Protein AF-A0A353NMN9-F1 (afdb_monomer_lite)

Secondary structure (DSSP, 8-state):
-----THHHHHHHHHHHHHHHHHHT-------------TT---PPPSSEEPTTT--EES-----EEEEEE-SGGGPSPBSGGG-SEEEEEEEETTEEEEEEEE-SS--S--BSB--B-HHHHHHHHHTT-EEEES-B-HHHHHHHHHHT-EEEETTTS-S--

Structure (mmCIF, N/CA/C/O backbone):
data_AF-A0A353NMN9-F1
#
_entry.id   AF-A0A353NMN9-F1
#
loop_
_atom_site.group_PDB
_atom_site.id
_atom_site.type_symbol
_atom_site.label_atom_id
_atom_site.label_alt_id
_atom_site.label_comp_id
_atom_site.label_asym_id
_atom_site.label_entity_id
_atom_site.label_seq_id
_atom_site.pdbx_PDB_ins_code
_atom_site.Cartn_x
_atom_site.Cartn_y
_atom_site.Cartn_z
_atom_site.occupancy
_atom_site.B_iso_or_equiv
_atom_site.auth_seq_id
_atom_site.auth_comp_id
_atom_site.auth_asym_id
_atom_site.auth_atom_id
_atom_site.pdbx_PDB_model_num
ATOM 1 N N . MET A 1 1 ? 69.125 0.489 34.168 1.00 43.03 1 MET A N 1
ATOM 2 C CA . MET A 1 1 ? 68.096 -0.296 34.885 1.00 43.03 1 MET A CA 1
ATOM 3 C C . MET A 1 1 ? 67.164 0.691 35.582 1.00 43.03 1 MET A C 1
ATOM 5 O O . MET A 1 1 ? 67.485 1.164 36.663 1.00 43.03 1 MET A O 1
ATOM 9 N N . VAL A 1 2 ? 66.100 1.130 34.899 1.00 48.03 2 VAL A N 1
ATOM 10 C CA . VAL A 1 2 ? 65.166 2.160 35.396 1.00 48.03 2 VAL A CA 1
ATOM 11 C C . VAL A 1 2 ? 64.020 1.450 36.107 1.00 48.03 2 VAL A C 1
ATOM 13 O O . VAL A 1 2 ? 63.284 0.686 35.492 1.00 48.03 2 VAL A O 1
ATOM 16 N N . LYS A 1 3 ? 63.915 1.656 37.420 1.00 53.50 3 LYS A N 1
ATOM 17 C CA . LYS A 1 3 ? 62.876 1.076 38.275 1.00 53.50 3 LYS A CA 1
ATOM 18 C C . LYS A 1 3 ? 61.615 1.933 38.113 1.00 53.50 3 LYS A C 1
ATOM 20 O O . LYS A 1 3 ? 61.528 3.021 38.677 1.00 53.50 3 LYS A O 1
ATOM 25 N N . ILE A 1 4 ? 60.701 1.493 37.249 1.00 56.50 4 ILE A N 1
ATOM 26 C CA . ILE A 1 4 ? 59.411 2.152 37.010 1.00 56.50 4 ILE A CA 1
ATOM 27 C C . ILE A 1 4 ? 58.594 2.020 38.304 1.00 56.50 4 ILE A C 1
ATOM 29 O O . ILE A 1 4 ? 58.395 0.918 38.799 1.00 56.50 4 ILE A O 1
ATOM 33 N N . ARG A 1 5 ? 58.224 3.157 38.905 1.00 58.84 5 ARG A N 1
ATOM 34 C CA . ARG A 1 5 ? 57.514 3.251 40.193 1.00 58.84 5 ARG A CA 1
ATOM 35 C C . ARG A 1 5 ? 56.099 2.680 40.064 1.00 58.84 5 ARG A C 1
ATOM 37 O O . ARG A 1 5 ? 55.303 3.202 39.289 1.00 58.84 5 ARG A O 1
ATOM 44 N N . ASP A 1 6 ? 55.770 1.707 40.909 1.00 65.12 6 ASP A N 1
ATOM 45 C CA . ASP A 1 6 ? 54.500 0.958 40.938 1.00 65.12 6 ASP A CA 1
ATOM 46 C C . ASP A 1 6 ? 53.235 1.808 41.197 1.00 65.12 6 ASP A C 1
ATOM 48 O O . ASP A 1 6 ? 52.114 1.322 41.075 1.00 65.12 6 ASP A O 1
ATOM 52 N N . GLY A 1 7 ? 53.377 3.095 41.532 1.00 62.31 7 GLY A N 1
ATOM 53 C CA . GLY A 1 7 ? 52.261 3.973 41.909 1.00 62.31 7 GLY A CA 1
ATOM 54 C C . GLY A 1 7 ? 51.277 4.303 40.780 1.00 62.31 7 GLY A C 1
ATOM 55 O O . GLY A 1 7 ? 50.099 4.521 41.053 1.00 62.31 7 GLY A O 1
ATOM 56 N N . ALA A 1 8 ? 51.723 4.305 39.519 1.00 64.81 8 ALA A N 1
ATOM 57 C CA . ALA A 1 8 ? 50.841 4.583 38.381 1.00 64.81 8 ALA A CA 1
ATOM 58 C C . ALA A 1 8 ? 49.837 3.442 38.140 1.00 64.81 8 ALA A C 1
ATOM 60 O O . ALA A 1 8 ? 48.687 3.697 37.788 1.00 64.81 8 ALA A O 1
ATOM 61 N N . SER A 1 9 ? 50.245 2.198 38.405 1.00 64.50 9 SER A N 1
ATOM 62 C CA . SER A 1 9 ? 49.403 1.008 38.252 1.00 64.50 9 SER A CA 1
ATOM 63 C C . SER A 1 9 ? 48.312 0.938 39.323 1.00 64.50 9 SER A C 1
ATOM 65 O O . SER A 1 9 ? 47.165 0.639 39.004 1.00 64.50 9 SER A O 1
ATOM 67 N N . TYR A 1 10 ? 48.627 1.286 40.577 1.00 74.31 10 TYR A N 1
ATOM 68 C CA . TYR A 1 10 ? 47.626 1.329 41.652 1.00 74.31 10 TYR A CA 1
ATOM 69 C C . TYR A 1 10 ? 46.582 2.426 41.439 1.00 74.31 10 TYR A C 1
ATOM 71 O O . TYR A 1 10 ? 45.405 2.208 41.715 1.00 74.31 10 TYR A O 1
ATOM 79 N N . LEU A 1 11 ? 46.991 3.581 40.903 1.00 73.62 11 LEU A N 1
ATOM 80 C CA . LEU A 1 11 ? 46.071 4.674 40.595 1.00 73.62 11 LEU A CA 1
ATOM 81 C C . LEU A 1 11 ? 45.089 4.284 39.479 1.00 73.62 11 LEU A C 1
ATOM 83 O O . LEU A 1 11 ? 43.894 4.541 39.589 1.00 73.62 11 LEU A O 1
ATOM 87 N N . LEU A 1 12 ? 45.577 3.598 38.442 1.00 73.06 12 LEU A N 1
ATOM 88 C CA . LEU A 1 12 ? 44.756 3.122 37.327 1.00 73.06 12 LEU A CA 1
ATOM 89 C C . LEU A 1 12 ? 43.756 2.041 37.763 1.00 73.06 12 LEU A C 1
ATOM 91 O O . LEU A 1 12 ? 42.589 2.094 37.379 1.00 73.06 12 LEU A O 1
ATOM 95 N N . ILE A 1 13 ? 44.188 1.103 38.613 1.00 78.44 13 ILE A N 1
ATOM 96 C CA . ILE A 1 13 ? 43.317 0.060 39.178 1.00 78.44 13 ILE A CA 1
ATOM 97 C C . ILE A 1 13 ? 42.261 0.677 40.108 1.00 78.44 13 ILE A C 1
ATOM 99 O O . ILE A 1 13 ? 41.096 0.291 40.041 1.00 78.44 13 ILE A O 1
ATOM 103 N N . ALA A 1 14 ? 42.630 1.669 40.927 1.00 80.81 14 ALA A N 1
ATOM 104 C CA . ALA A 1 14 ? 41.684 2.377 41.789 1.00 80.81 14 ALA A CA 1
ATOM 105 C C . ALA A 1 14 ? 40.628 3.147 40.976 1.00 80.81 14 ALA A C 1
ATOM 107 O O . ALA A 1 14 ? 39.442 3.067 41.286 1.00 80.81 14 ALA A O 1
ATOM 108 N N . CYS A 1 15 ? 41.026 3.833 39.897 1.00 78.19 15 CYS A N 1
ATOM 109 C CA . CYS A 1 15 ? 40.086 4.511 39.001 1.00 78.19 15 CYS A CA 1
ATOM 110 C C . CYS A 1 15 ? 39.133 3.527 38.307 1.00 78.19 15 CYS A C 1
ATOM 112 O O . CYS A 1 15 ? 37.935 3.794 38.238 1.00 78.19 15 CYS A O 1
ATOM 114 N N . LEU A 1 16 ? 39.636 2.379 37.840 1.00 78.62 16 LEU A N 1
ATOM 115 C CA . LEU A 1 16 ? 38.812 1.354 37.194 1.00 78.62 16 LEU A CA 1
ATOM 116 C C . LEU A 1 16 ? 37.808 0.725 38.177 1.00 78.62 16 LEU A C 1
ATOM 118 O O . LEU A 1 16 ? 36.656 0.496 37.815 1.00 78.62 16 LEU A O 1
ATOM 122 N N . ALA A 1 17 ? 38.217 0.503 39.431 1.00 80.75 17 ALA A N 1
ATOM 123 C CA . ALA A 1 17 ? 37.344 -0.020 40.480 1.00 80.75 17 ALA A CA 1
ATOM 124 C C . ALA A 1 17 ? 36.220 0.964 40.852 1.00 80.75 17 ALA A C 1
ATOM 126 O O . ALA A 1 17 ? 35.082 0.542 41.038 1.00 80.75 17 ALA A O 1
ATOM 127 N N . VAL A 1 18 ? 36.513 2.269 40.901 1.00 80.06 18 VAL A N 1
ATOM 128 C CA . VAL A 1 18 ? 35.510 3.321 41.159 1.00 80.06 18 VAL A CA 1
ATOM 129 C C . VAL A 1 18 ? 34.539 3.479 39.982 1.00 80.06 18 VAL A C 1
ATOM 131 O O . VAL A 1 18 ? 33.343 3.663 40.185 1.00 80.06 18 VAL A O 1
ATOM 134 N N . LEU A 1 19 ? 35.015 3.359 38.740 1.00 74.31 19 LEU A N 1
ATOM 135 C CA . LEU A 1 19 ? 34.150 3.374 37.553 1.00 74.31 19 LEU A CA 1
ATOM 136 C C . LEU A 1 19 ? 33.201 2.165 37.510 1.00 74.31 19 LEU A C 1
ATOM 138 O O . LEU A 1 19 ? 32.041 2.308 37.121 1.00 74.31 19 LEU A O 1
ATOM 142 N N . LEU A 1 20 ? 33.663 0.994 37.957 1.00 75.56 20 LEU A N 1
ATOM 143 C CA . LEU A 1 20 ? 32.851 -0.221 38.009 1.00 75.56 20 LEU A CA 1
ATOM 144 C C . LEU A 1 20 ? 31.768 -0.157 39.101 1.00 75.56 20 LEU A C 1
ATOM 146 O O . LEU A 1 20 ? 30.649 -0.611 38.873 1.00 75.56 20 LEU A O 1
ATOM 150 N N . THR A 1 21 ? 32.053 0.446 40.262 1.00 66.94 21 THR A N 1
ATOM 151 C CA . THR A 1 21 ? 31.053 0.607 41.336 1.00 66.94 21 THR A CA 1
ATOM 152 C C . THR A 1 21 ? 29.956 1.610 40.981 1.00 66.94 21 THR A C 1
ATOM 154 O O . THR A 1 21 ? 28.810 1.407 41.374 1.00 66.94 21 THR A O 1
ATOM 157 N N . ILE A 1 22 ? 30.260 2.638 40.181 1.00 70.12 22 ILE A N 1
ATOM 158 C CA . ILE A 1 22 ? 29.254 3.585 39.669 1.00 70.12 22 ILE A CA 1
ATOM 159 C C . ILE A 1 22 ? 28.297 2.893 38.681 1.00 70.12 22 ILE A C 1
ATOM 161 O O . ILE A 1 22 ? 27.101 3.175 38.699 1.00 70.12 22 ILE A O 1
ATOM 165 N N . MET A 1 23 ? 28.781 1.939 37.874 1.00 65.50 23 MET A N 1
ATOM 166 C CA . MET A 1 23 ? 27.926 1.161 36.962 1.00 65.50 23 MET A CA 1
ATOM 167 C C . MET A 1 23 ? 26.951 0.213 37.680 1.00 65.50 23 MET A C 1
ATOM 169 O O . MET A 1 23 ? 25.895 -0.092 37.133 1.00 65.50 23 MET A O 1
ATOM 173 N N . LEU A 1 24 ? 27.272 -0.249 38.892 1.00 63.16 24 LEU A N 1
ATOM 174 C CA . LEU A 1 24 ? 26.466 -1.236 39.627 1.00 63.16 24 LEU A CA 1
ATOM 175 C C . LEU A 1 24 ? 25.332 -0.625 40.476 1.00 63.16 24 LEU A C 1
ATOM 177 O O . LEU A 1 24 ? 24.440 -1.359 40.891 1.00 63.16 24 LEU A O 1
ATOM 181 N N . CYS A 1 25 ? 25.312 0.696 40.700 1.00 58.81 25 CYS A N 1
ATOM 182 C CA . CYS A 1 25 ? 24.277 1.385 41.495 1.00 58.81 25 CYS A CA 1
ATOM 183 C C . CYS A 1 25 ? 23.244 2.166 40.659 1.00 58.81 25 CYS A C 1
ATOM 185 O O . CYS A 1 25 ? 22.551 3.039 41.179 1.00 58.81 25 CYS A O 1
ATOM 187 N N . GLY A 1 26 ? 23.091 1.841 39.373 1.00 57.03 26 GLY A N 1
ATOM 188 C CA . GLY A 1 26 ? 22.055 2.400 38.499 1.00 57.03 26 GLY A CA 1
ATOM 189 C C . GLY A 1 26 ? 20.667 1.770 38.680 1.00 57.03 26 GLY A C 1
ATOM 190 O O . GLY A 1 26 ? 20.045 1.409 37.689 1.00 57.03 26 GLY A O 1
ATOM 191 N N . CYS A 1 27 ? 20.178 1.608 39.913 1.00 52.16 27 CYS A N 1
ATOM 192 C CA . CYS A 1 27 ? 18.756 1.345 40.169 1.00 52.16 27 CYS A CA 1
ATOM 193 C C . CYS A 1 27 ? 18.098 2.665 40.575 1.00 52.16 27 CYS A C 1
ATOM 195 O O . CYS A 1 27 ? 18.062 3.028 41.749 1.00 52.16 27 CYS A O 1
ATOM 197 N N . GLY A 1 28 ? 17.628 3.409 39.575 1.00 46.72 28 GLY A N 1
ATOM 198 C CA . GLY A 1 28 ? 16.722 4.527 39.794 1.00 46.72 28 GLY A CA 1
ATOM 199 C C . GLY A 1 28 ? 15.389 4.007 40.323 1.00 46.72 28 GLY A C 1
ATOM 200 O O . GLY A 1 28 ? 14.798 3.101 39.736 1.00 46.72 28 GLY A O 1
ATOM 201 N N . LEU A 1 29 ? 14.935 4.583 41.437 1.00 51.56 29 LEU A N 1
ATOM 202 C CA . LEU A 1 29 ? 13.545 4.504 41.860 1.00 51.56 29 LEU A CA 1
ATOM 203 C C . LEU A 1 29 ? 12.665 5.079 40.746 1.00 51.56 29 LEU A C 1
ATOM 205 O O . LEU A 1 29 ? 12.724 6.277 40.490 1.00 51.56 29 LEU A O 1
ATOM 209 N N . ASN A 1 30 ? 11.819 4.242 40.158 1.00 42.69 30 ASN A N 1
ATOM 210 C CA . ASN A 1 30 ? 10.541 4.682 39.620 1.00 42.69 30 ASN A CA 1
ATOM 211 C C . ASN A 1 30 ? 9.466 3.884 40.352 1.00 42.69 30 ASN A C 1
ATOM 213 O O . ASN A 1 30 ? 9.083 2.791 39.941 1.00 42.69 30 ASN A O 1
ATOM 217 N N . ASP A 1 31 ? 9.028 4.435 41.480 1.00 47.22 31 ASP A N 1
ATOM 218 C CA . ASP A 1 31 ? 7.763 4.059 42.090 1.00 47.22 31 ASP A CA 1
ATOM 219 C C . ASP A 1 31 ? 6.663 4.755 41.281 1.00 47.22 31 ASP A C 1
ATOM 221 O O . ASP A 1 31 ? 6.272 5.888 41.554 1.00 47.22 31 ASP A O 1
ATOM 225 N N . SER A 1 32 ? 6.245 4.116 40.191 1.00 43.41 32 SER A N 1
ATOM 226 C CA . SER A 1 32 ? 4.982 4.437 39.535 1.00 43.41 32 SER A CA 1
ATOM 227 C C . SER A 1 32 ? 3.917 3.538 40.147 1.00 43.41 32 SER A C 1
ATOM 229 O O . SER A 1 32 ? 3.486 2.555 39.549 1.00 43.41 32 SER A O 1
ATOM 231 N N . GLN A 1 33 ? 3.494 3.884 41.363 1.00 47.88 33 GLN A N 1
ATOM 232 C CA . GLN A 1 33 ? 2.125 3.614 41.773 1.00 47.88 33 GLN A CA 1
ATOM 233 C C . GLN A 1 33 ? 1.205 4.439 40.870 1.00 47.88 33 GLN A C 1
ATOM 235 O O . GLN A 1 33 ? 0.895 5.588 41.167 1.00 47.88 33 GLN A O 1
ATOM 240 N N . ASP A 1 34 ? 0.766 3.841 39.768 1.00 46.78 34 ASP A N 1
ATOM 241 C CA . ASP A 1 34 ? -0.559 4.135 39.242 1.00 46.78 34 ASP A CA 1
ATOM 242 C C . ASP A 1 34 ? -1.249 2.826 38.868 1.00 46.78 34 ASP A C 1
ATOM 244 O O . ASP A 1 34 ? -1.063 2.228 37.811 1.00 46.78 34 ASP A O 1
ATOM 248 N N . SER A 1 35 ? -1.988 2.311 39.836 1.00 43.31 35 SER A N 1
ATOM 249 C CA . SER A 1 35 ? -3.061 1.360 39.612 1.00 43.31 35 SER A CA 1
ATOM 250 C C . SER A 1 35 ? -4.059 1.629 40.717 1.00 43.31 35 SER A C 1
ATOM 252 O O . SER A 1 35 ? -4.021 1.034 41.794 1.00 43.31 35 SER A O 1
ATOM 254 N N . THR A 1 36 ? -4.955 2.572 40.447 1.00 44.28 36 THR A N 1
ATOM 255 C CA . THR A 1 36 ? -6.286 2.571 41.046 1.00 44.28 36 THR A CA 1
ATOM 256 C C . THR A 1 36 ? -7.003 1.300 40.580 1.00 44.28 36 THR A C 1
ATOM 258 O O . THR A 1 36 ? -7.824 1.301 39.673 1.00 44.28 36 THR A O 1
ATOM 261 N N . ALA A 1 37 ? -6.638 0.163 41.177 1.00 45.28 37 ALA A N 1
ATOM 262 C CA . ALA A 1 37 ? -7.398 -1.065 41.044 1.00 45.28 37 ALA A CA 1
ATOM 263 C C . ALA A 1 37 ? -8.702 -0.878 41.829 1.00 45.28 37 ALA A C 1
ATOM 265 O O . ALA A 1 37 ? -8.730 -1.005 43.055 1.00 45.28 37 ALA A O 1
ATOM 266 N N . ASP A 1 38 ? -9.769 -0.523 41.114 1.00 53.88 38 ASP A N 1
ATOM 267 C CA . ASP A 1 38 ? -11.136 -0.623 41.613 1.00 53.88 38 ASP A CA 1
ATOM 268 C C . ASP A 1 38 ? -11.386 -2.082 42.059 1.00 53.88 38 ASP A C 1
ATOM 270 O O . ASP A 1 38 ? -11.192 -3.009 41.261 1.00 53.88 38 ASP A O 1
ATOM 274 N N . PRO A 1 39 ? -11.807 -2.331 43.315 1.00 58.84 39 PRO A N 1
ATOM 275 C CA . PRO A 1 39 ? -12.123 -3.672 43.804 1.00 58.84 39 PRO A CA 1
ATOM 276 C C . PRO A 1 39 ? -13.299 -4.346 43.076 1.00 58.84 39 PRO A C 1
ATOM 278 O O . PRO A 1 39 ? -13.603 -5.499 43.379 1.00 58.84 39 PRO A O 1
ATOM 281 N N . ASN A 1 40 ? -13.953 -3.670 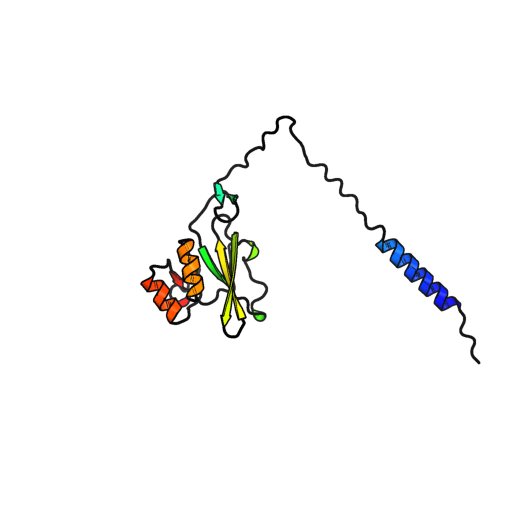42.125 1.00 58.59 40 ASN A N 1
ATOM 282 C CA . ASN A 1 40 ? -15.119 -4.174 41.412 1.00 58.59 40 ASN A CA 1
ATOM 283 C C . ASN A 1 40 ? -14.880 -4.586 39.948 1.00 58.59 40 ASN A C 1
ATOM 285 O O . ASN A 1 40 ? -15.849 -4.773 39.217 1.00 58.59 40 ASN A O 1
ATOM 289 N N . GLY A 1 41 ? -13.625 -4.760 39.511 1.00 58.69 41 GLY A N 1
ATOM 290 C CA . GLY A 1 41 ? -13.273 -5.529 38.302 1.00 58.69 41 GLY A CA 1
ATOM 291 C C . GLY A 1 41 ? -13.931 -5.095 36.983 1.00 58.69 41 GLY A C 1
ATOM 292 O O . GLY A 1 41 ? -13.939 -5.868 36.026 1.00 58.69 41 GLY A O 1
ATOM 293 N N . GLN A 1 42 ? -14.493 -3.889 36.915 1.00 56.22 42 GLN A N 1
ATOM 294 C CA . GLN A 1 42 ? -15.019 -3.313 35.687 1.00 56.22 42 GLN A CA 1
ATOM 295 C C . GLN A 1 42 ? -13.893 -2.525 35.031 1.00 56.22 42 GLN A C 1
ATOM 297 O O . GLN A 1 42 ? -13.531 -1.441 35.479 1.00 56.22 42 GLN A O 1
ATOM 302 N N . ILE A 1 43 ? -13.315 -3.097 33.975 1.00 63.72 43 ILE A N 1
ATOM 303 C CA . ILE A 1 43 ? -12.465 -2.345 33.054 1.00 63.72 43 ILE A CA 1
ATOM 304 C C . ILE A 1 43 ? -13.373 -1.270 32.454 1.00 63.72 43 ILE A C 1
ATOM 306 O O . ILE A 1 43 ? -14.340 -1.602 31.769 1.00 63.72 43 ILE A O 1
ATOM 310 N N . ALA A 1 44 ? -13.123 -0.001 32.776 1.00 70.69 44 ALA A N 1
ATOM 311 C CA . ALA A 1 44 ? -13.816 1.102 32.131 1.00 70.69 44 ALA A CA 1
ATOM 312 C C . ALA A 1 44 ? -13.527 1.014 30.627 1.00 70.69 44 ALA A C 1
ATOM 314 O O . ALA A 1 44 ? -12.367 1.081 30.223 1.00 70.69 44 ALA A O 1
ATOM 315 N N . GLU A 1 45 ? -14.559 0.795 29.810 1.00 72.44 45 GLU A N 1
ATOM 316 C CA . GLU A 1 45 ? -14.380 0.772 28.361 1.00 72.44 45 GLU A CA 1
ATOM 317 C C . GLU A 1 45 ? -13.977 2.169 27.890 1.00 72.44 45 GLU A C 1
ATOM 319 O O . GLU A 1 45 ? -14.701 3.144 28.110 1.00 72.44 45 GLU A O 1
ATOM 324 N N . GLU A 1 46 ? -12.807 2.267 27.258 1.00 78.56 46 GLU A N 1
ATOM 325 C CA . GLU A 1 46 ? -12.394 3.508 26.618 1.00 78.56 46 GLU A CA 1
ATOM 326 C C . GLU A 1 46 ? -13.378 3.848 25.486 1.00 78.56 46 GLU A C 1
ATOM 328 O O . GLU A 1 46 ? -13.712 2.979 24.668 1.00 78.56 46 GLU A O 1
ATOM 333 N N . PRO A 1 47 ? -13.877 5.094 25.428 1.00 88.31 47 PRO A N 1
ATOM 334 C CA . PRO A 1 47 ? -14.780 5.515 24.369 1.00 88.31 47 PRO A CA 1
ATOM 335 C C . PRO A 1 47 ? -14.062 5.482 23.013 1.00 88.31 47 PRO A C 1
ATOM 337 O O . PRO A 1 47 ? -12.907 5.884 22.910 1.00 88.31 47 PRO A O 1
ATOM 340 N N . GLY A 1 48 ? -14.756 5.032 21.965 1.00 91.44 48 GLY A N 1
ATOM 341 C CA . GLY A 1 48 ? -14.245 5.040 20.591 1.00 91.44 48 GLY A CA 1
ATOM 342 C C . GLY A 1 48 ? -14.664 3.818 19.775 1.00 91.44 48 GLY A C 1
ATOM 343 O O . GLY A 1 48 ? -15.317 2.896 20.274 1.00 91.44 48 GLY A O 1
ATOM 344 N N . ILE A 1 49 ? -14.280 3.821 18.501 1.00 94.69 49 ILE A N 1
ATOM 345 C CA . ILE A 1 49 ? -14.454 2.709 17.561 1.00 94.69 49 ILE A CA 1
ATOM 346 C C . ILE A 1 49 ? -13.168 1.880 17.563 1.00 94.69 49 ILE A C 1
ATOM 348 O O . ILE A 1 49 ? -12.080 2.443 17.630 1.00 94.69 49 ILE A O 1
ATOM 352 N N . ASP A 1 50 ? -13.273 0.555 17.488 1.00 94.75 50 ASP A N 1
ATOM 353 C CA . ASP A 1 50 ? -12.091 -0.302 17.370 1.00 94.75 50 ASP A CA 1
ATOM 354 C C . ASP A 1 50 ? -11.473 -0.188 15.970 1.00 94.75 50 ASP A C 1
ATOM 356 O O . ASP A 1 50 ? -12.135 -0.436 14.959 1.00 94.75 50 ASP A O 1
ATOM 360 N N . ASP A 1 51 ? -10.189 0.160 15.908 1.00 95.38 51 ASP A N 1
ATOM 361 C CA . ASP A 1 51 ? -9.410 0.120 14.676 1.00 95.38 51 ASP A CA 1
ATOM 362 C C . ASP A 1 51 ? -9.240 -1.348 14.218 1.00 95.38 51 ASP A C 1
ATOM 364 O O . ASP A 1 51 ? -8.746 -2.181 14.985 1.00 95.38 51 ASP A O 1
ATOM 368 N N . PRO A 1 52 ? -9.602 -1.698 12.970 1.00 95.06 52 PRO A N 1
ATOM 369 C CA . PRO A 1 52 ? -9.610 -3.085 12.503 1.00 95.06 52 PRO A CA 1
ATOM 370 C C . PRO A 1 52 ? -8.213 -3.708 12.348 1.00 95.06 52 PRO A C 1
ATOM 372 O O . PRO A 1 52 ? -8.105 -4.928 12.232 1.00 95.06 52 PRO A O 1
ATOM 375 N N . LEU A 1 53 ? -7.150 -2.902 12.312 1.00 96.06 53 LEU A N 1
ATOM 376 C CA . LEU A 1 53 ? -5.768 -3.358 12.170 1.00 96.06 53 LEU A CA 1
ATOM 377 C C . LEU A 1 53 ? -5.067 -3.498 13.524 1.00 96.06 53 LEU A C 1
ATOM 379 O O . LEU A 1 53 ? -4.191 -4.348 13.669 1.00 96.06 53 LEU A O 1
ATOM 383 N N . THR A 1 54 ? -5.424 -2.661 14.503 1.00 94.31 54 THR A N 1
ATOM 384 C CA . THR A 1 54 ? -4.698 -2.573 15.785 1.00 94.31 54 THR A CA 1
ATOM 385 C C . THR A 1 54 ? -5.529 -2.913 17.019 1.00 94.31 54 THR A C 1
ATOM 387 O O . THR A 1 54 ? -4.954 -3.190 18.071 1.00 94.31 54 THR A O 1
ATOM 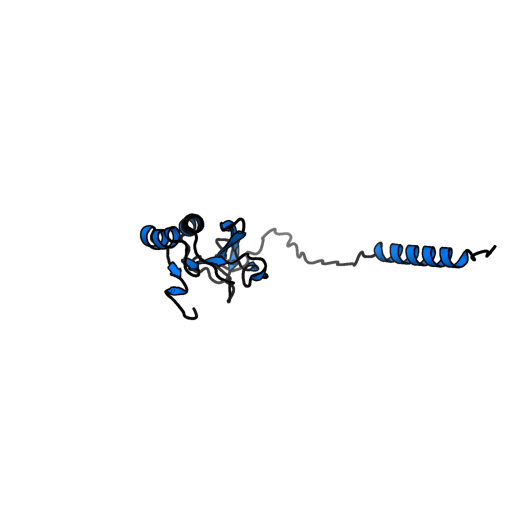390 N N . GLY A 1 55 ? -6.859 -2.872 16.920 1.00 93.81 55 GLY A N 1
ATOM 391 C CA . GLY A 1 55 ? -7.784 -3.031 18.044 1.00 93.81 55 GLY A CA 1
ATOM 392 C C . GLY A 1 55 ? -7.791 -1.861 19.034 1.00 93.81 55 GLY A C 1
ATOM 393 O O . GLY A 1 55 ? -8.390 -1.976 20.099 1.00 93.81 55 GLY A O 1
ATOM 394 N N . ARG A 1 56 ? -7.105 -0.751 18.731 1.00 92.75 56 ARG A N 1
ATOM 395 C CA . ARG A 1 56 ? -7.116 0.459 19.567 1.00 92.75 56 ARG A CA 1
ATOM 396 C C . ARG A 1 56 ? -8.395 1.258 19.339 1.00 92.75 56 ARG A C 1
ATOM 398 O O . ARG A 1 56 ? -8.938 1.239 18.236 1.00 92.75 56 ARG A O 1
ATOM 405 N N . LYS A 1 57 ? -8.834 1.997 20.358 1.00 93.88 57 LYS A N 1
ATOM 406 C CA . LYS A 1 57 ? -9.944 2.945 20.234 1.00 93.88 57 LYS A CA 1
ATOM 407 C C . LYS A 1 57 ? -9.503 4.177 19.442 1.00 93.88 57 LYS A C 1
ATOM 409 O O . LYS A 1 57 ? -8.492 4.786 19.775 1.00 93.88 57 LYS A O 1
ATOM 414 N N . VAL A 1 58 ? -10.268 4.520 18.408 1.00 94.19 58 VAL A N 1
ATOM 415 C CA . VAL A 1 58 ? -10.081 5.702 17.552 1.00 94.19 58 VAL A CA 1
ATOM 416 C C . VAL A 1 58 ? -11.414 6.419 17.335 1.00 94.19 58 VAL A C 1
ATOM 418 O O . VAL A 1 58 ? -12.486 5.815 17.445 1.00 94.19 58 VAL A O 1
ATOM 421 N N . ASP A 1 59 ? -11.363 7.706 16.994 1.00 93.38 59 ASP A N 1
ATOM 422 C CA . ASP A 1 59 ? -12.569 8.514 16.764 1.00 93.38 59 ASP A CA 1
ATOM 423 C C . ASP A 1 59 ? -13.300 8.107 15.479 1.00 93.38 59 ASP A C 1
ATOM 425 O O . ASP A 1 59 ? -14.532 8.080 15.420 1.00 93.38 59 ASP A O 1
ATOM 429 N N . THR A 1 60 ? -12.538 7.784 14.432 1.00 92.38 60 THR A N 1
ATOM 430 C CA . THR A 1 60 ? -13.071 7.397 13.124 1.00 92.38 60 THR A CA 1
ATOM 431 C C . THR A 1 60 ? -12.225 6.308 12.489 1.00 92.38 60 THR A C 1
ATOM 433 O O . THR A 1 60 ? -11.010 6.278 12.664 1.00 92.38 60 THR A O 1
ATOM 436 N N . VAL A 1 61 ? -12.863 5.449 11.696 1.00 93.12 61 VAL A N 1
ATOM 437 C CA . VAL A 1 61 ? -12.182 4.466 10.848 1.00 93.12 61 VAL A CA 1
ATOM 438 C C . VAL A 1 61 ? -12.566 4.745 9.400 1.00 93.12 61 VAL A C 1
ATOM 440 O O . VAL A 1 61 ? -13.742 4.674 9.036 1.00 93.12 61 VAL A O 1
ATOM 443 N N . GLY A 1 62 ? -11.574 5.108 8.586 1.00 88.88 62 GLY A N 1
ATOM 444 C CA . GLY A 1 62 ? -11.744 5.332 7.153 1.00 88.88 62 GLY A CA 1
ATOM 445 C C . GLY A 1 62 ? -11.670 4.042 6.331 1.00 88.88 62 GLY A C 1
ATOM 446 O O . GLY A 1 62 ? -11.665 2.929 6.856 1.00 88.88 62 GLY A O 1
ATOM 447 N N . SER A 1 63 ? -11.576 4.192 5.006 1.00 92.69 63 SER A N 1
ATOM 448 C CA . SER A 1 63 ? -11.172 3.072 4.145 1.00 92.69 63 SER A CA 1
ATOM 449 C C . SER A 1 63 ? -9.739 2.653 4.473 1.00 92.69 63 SER A C 1
ATOM 451 O O . SER A 1 63 ? -8.897 3.515 4.722 1.00 92.69 63 SER A O 1
ATOM 453 N N . LEU A 1 64 ? -9.452 1.349 4.424 1.00 97.19 64 LEU A N 1
ATOM 454 C CA . LEU A 1 64 ? -8.082 0.863 4.559 1.00 97.19 64 LEU A CA 1
ATOM 455 C C . LEU A 1 64 ? -7.239 1.381 3.394 1.00 97.19 64 LEU A C 1
ATOM 457 O O . LEU A 1 64 ? -7.662 1.303 2.238 1.00 97.19 64 LEU A O 1
ATOM 461 N N . VAL A 1 65 ? -6.039 1.866 3.691 1.00 97.81 65 VAL A N 1
ATOM 462 C CA . VAL A 1 65 ? -5.080 2.343 2.691 1.00 97.81 65 VAL A CA 1
ATOM 463 C C . VAL A 1 65 ? -3.805 1.519 2.793 1.00 97.81 65 VAL A C 1
ATOM 465 O O . VAL A 1 65 ? -3.190 1.442 3.851 1.00 97.81 65 VAL A O 1
ATOM 468 N N . ALA A 1 66 ? -3.412 0.903 1.684 1.00 98.44 66 ALA A N 1
ATOM 469 C CA . ALA A 1 66 ? -2.171 0.177 1.490 1.00 98.44 66 ALA A CA 1
ATOM 470 C C . ALA A 1 66 ? -1.175 1.070 0.745 1.00 98.44 66 ALA A C 1
ATOM 472 O O . ALA A 1 66 ? -1.335 1.318 -0.448 1.00 98.44 66 ALA A O 1
ATOM 473 N N . VAL A 1 67 ? -0.132 1.534 1.429 1.00 98.56 67 VAL A N 1
ATOM 474 C CA . VAL A 1 67 ? 0.901 2.396 0.843 1.00 98.56 67 VAL A CA 1
ATOM 475 C C . VAL A 1 67 ? 2.162 1.586 0.583 1.00 98.56 67 VAL A C 1
ATOM 477 O O . VAL A 1 67 ? 2.719 0.971 1.494 1.00 98.56 67 VAL A O 1
ATOM 480 N N . MET A 1 68 ? 2.641 1.603 -0.658 1.00 98.56 68 MET A N 1
ATOM 481 C CA . MET A 1 68 ? 3.949 1.058 -1.006 1.00 98.56 68 MET A CA 1
ATOM 482 C C . MET A 1 68 ? 5.054 2.002 -0.544 1.00 98.56 68 MET A C 1
ATOM 484 O O . MET A 1 68 ? 5.125 3.135 -1.011 1.00 98.56 68 MET A O 1
ATOM 488 N N . VAL A 1 69 ? 5.958 1.529 0.313 1.00 98.44 69 VAL A N 1
ATOM 489 C CA . VAL A 1 69 ? 7.034 2.339 0.900 1.00 98.44 69 VAL A CA 1
ATOM 490 C C . VAL A 1 69 ? 8.401 1.751 0.550 1.00 98.44 69 VAL A C 1
ATOM 492 O O . VAL A 1 69 ? 8.602 0.532 0.545 1.00 98.44 69 VAL A O 1
ATOM 495 N N . ASP A 1 70 ? 9.344 2.626 0.210 1.00 97.62 70 ASP A N 1
ATOM 496 C CA . ASP A 1 70 ? 10.707 2.250 -0.143 1.00 97.62 70 ASP A CA 1
ATOM 497 C C . ASP A 1 70 ? 11.479 1.739 1.086 1.00 97.62 70 ASP A C 1
ATOM 499 O O . ASP A 1 70 ? 11.323 2.229 2.208 1.00 97.62 70 ASP A O 1
ATOM 503 N N . ASN A 1 71 ? 12.328 0.738 0.865 1.00 97.25 71 ASN A N 1
ATOM 504 C CA . ASN A 1 71 ? 13.221 0.188 1.879 1.00 97.25 71 ASN A CA 1
ATOM 505 C C . ASN A 1 71 ? 14.685 0.105 1.413 1.00 97.25 71 ASN A C 1
ATOM 507 O O . ASN A 1 71 ? 15.487 -0.623 1.999 1.00 97.25 71 ASN A O 1
ATOM 511 N N . LEU A 1 72 ? 15.062 0.861 0.378 1.00 96.06 72 LEU A N 1
ATOM 512 C CA . LEU A 1 72 ? 16.465 1.130 0.065 1.00 96.06 72 LEU A CA 1
ATOM 513 C C . LEU A 1 72 ? 17.174 1.809 1.244 1.00 96.06 72 LEU A C 1
ATOM 515 O O . LEU A 1 72 ? 16.586 2.641 1.929 1.00 96.06 72 LEU A O 1
ATOM 519 N N . ASP A 1 73 ? 18.469 1.536 1.429 1.00 94.88 73 ASP A N 1
ATOM 520 C CA . ASP A 1 73 ? 19.261 2.157 2.503 1.00 94.88 73 ASP A CA 1
ATOM 521 C C . ASP A 1 73 ? 19.235 3.693 2.438 1.00 94.88 73 ASP A C 1
ATOM 523 O O . ASP A 1 73 ? 19.128 4.355 3.465 1.00 94.88 73 ASP A O 1
ATOM 527 N N . ALA A 1 74 ? 19.259 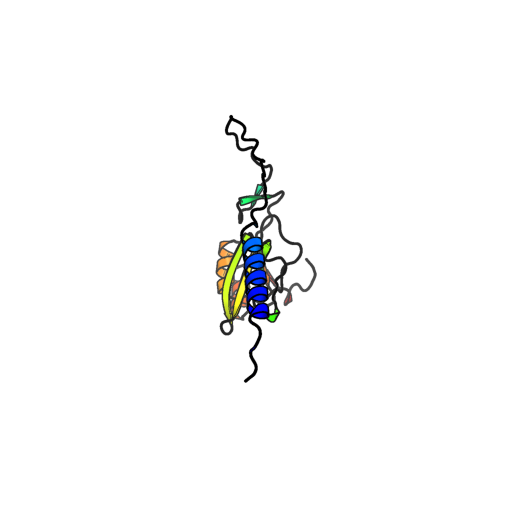4.262 1.228 1.00 95.69 74 ALA A N 1
ATOM 528 C CA . ALA A 1 74 ? 19.193 5.709 1.008 1.00 95.69 74 ALA A CA 1
ATOM 529 C C . ALA A 1 74 ? 17.804 6.323 1.272 1.00 95.69 74 ALA A C 1
ATOM 531 O O . ALA A 1 74 ? 17.698 7.538 1.403 1.00 95.69 74 ALA A O 1
ATOM 532 N N . ALA A 1 75 ? 16.749 5.505 1.331 1.00 95.00 75 ALA A N 1
ATOM 533 C CA . ALA A 1 75 ? 15.386 5.947 1.622 1.00 95.00 75 ALA A CA 1
ATOM 534 C C . ALA A 1 75 ? 15.084 5.982 3.130 1.00 95.00 75 ALA A C 1
ATOM 536 O O . ALA A 1 75 ? 14.006 6.418 3.530 1.00 95.00 75 ALA A O 1
ATOM 537 N N . ARG A 1 76 ? 16.009 5.497 3.968 1.00 96.06 76 ARG A N 1
ATOM 538 C CA . ARG A 1 76 ? 15.826 5.421 5.418 1.00 96.06 76 ARG A CA 1
ATOM 539 C C . ARG A 1 76 ? 16.302 6.712 6.103 1.00 96.06 76 ARG A C 1
ATOM 541 O O . ARG A 1 76 ? 17.346 7.246 5.725 1.00 96.06 76 ARG A O 1
ATOM 548 N N . PRO A 1 77 ? 15.612 7.164 7.166 1.00 96.62 77 PRO A N 1
ATOM 549 C CA . PRO A 1 77 ? 14.405 6.568 7.752 1.00 96.62 77 PRO A CA 1
ATOM 550 C C . PRO A 1 77 ? 13.122 6.887 6.962 1.00 96.62 77 PRO A C 1
ATOM 552 O O . PRO A 1 77 ? 12.988 7.965 6.388 1.00 96.62 77 PRO A O 1
ATOM 555 N N . GLN A 1 78 ? 12.156 5.962 6.988 1.00 98.06 78 GLN A N 1
ATOM 556 C CA . GLN A 1 78 ? 10.814 6.186 6.446 1.00 98.06 78 GLN A CA 1
ATOM 557 C C . GLN A 1 78 ? 10.007 7.148 7.327 1.00 98.06 78 GLN A C 1
ATOM 559 O O . GLN A 1 78 ? 10.119 7.141 8.553 1.00 98.06 78 GLN A O 1
ATOM 564 N N . THR A 1 79 ? 9.127 7.923 6.698 1.00 98.00 79 THR A N 1
ATOM 565 C CA . THR A 1 79 ? 8.153 8.791 7.371 1.00 98.00 79 THR A CA 1
ATOM 566 C C . THR A 1 79 ? 6.796 8.093 7.438 1.00 98.00 79 THR A C 1
ATOM 568 O O . THR A 1 79 ? 6.397 7.415 6.492 1.00 98.00 79 THR A O 1
ATOM 571 N N . GLY A 1 80 ? 6.093 8.220 8.567 1.00 96.88 80 GLY A N 1
ATOM 572 C CA . GLY A 1 80 ? 4.737 7.684 8.760 1.00 96.88 80 GLY A CA 1
ATOM 573 C C . GLY A 1 80 ? 4.647 6.172 8.999 1.00 96.88 80 GLY A C 1
ATOM 574 O O . GLY A 1 80 ? 3.621 5.701 9.481 1.00 96.88 80 GLY A O 1
ATOM 575 N N . LEU A 1 81 ? 5.715 5.402 8.751 1.00 97.06 81 LEU A N 1
ATOM 576 C CA . LEU A 1 81 ? 5.686 3.935 8.848 1.00 97.06 81 LEU A CA 1
ATOM 577 C C . LEU A 1 81 ? 5.307 3.423 10.251 1.00 97.06 81 LEU A C 1
ATOM 579 O O . LEU A 1 81 ? 4.635 2.406 10.367 1.00 97.06 81 LEU A O 1
ATOM 583 N N . GLY A 1 82 ? 5.685 4.143 11.314 1.00 95.69 82 GLY A N 1
ATOM 584 C CA . GLY A 1 82 ? 5.336 3.785 12.696 1.00 95.69 82 GLY A CA 1
ATOM 585 C C . GLY A 1 82 ? 3.849 3.933 13.048 1.00 95.69 82 GLY A C 1
ATOM 586 O O . GLY A 1 82 ? 3.430 3.415 14.077 1.00 95.69 82 GLY A O 1
ATOM 587 N N . GLY A 1 83 ? 3.063 4.624 12.215 1.00 95.06 83 GLY A N 1
ATOM 588 C CA . GLY A 1 83 ? 1.605 4.713 12.351 1.00 95.06 83 GLY A CA 1
ATOM 589 C C . GLY A 1 83 ? 0.849 3.592 11.634 1.00 95.06 83 GLY A C 1
ATOM 590 O O . GLY A 1 83 ? -0.376 3.572 11.665 1.00 95.06 83 GLY A O 1
ATOM 591 N N . ALA A 1 84 ? 1.546 2.678 10.953 1.00 97.50 84 ALA A N 1
ATOM 592 C CA . ALA A 1 84 ? 0.903 1.575 10.251 1.00 97.50 84 ALA A CA 1
ATOM 593 C C . ALA A 1 84 ? 0.394 0.526 11.245 1.00 97.50 84 ALA A C 1
ATOM 595 O O . ALA A 1 84 ? 1.121 0.118 12.152 1.00 97.50 84 ALA A O 1
ATOM 596 N N . GLY A 1 85 ? -0.831 0.042 11.040 1.00 97.06 85 GLY A N 1
ATOM 597 C CA . GLY A 1 85 ? -1.370 -1.057 11.842 1.00 97.06 85 GLY A CA 1
ATOM 598 C C . GLY A 1 85 ? -0.748 -2.403 11.467 1.00 97.06 85 GLY A C 1
ATOM 599 O O . GLY A 1 85 ? -0.499 -3.243 12.327 1.00 97.06 85 GLY A O 1
ATOM 600 N N . VAL A 1 86 ? -0.436 -2.586 10.180 1.00 98.06 86 VAL A N 1
ATOM 601 C CA . VAL A 1 86 ? 0.241 -3.777 9.650 1.00 98.06 86 VAL A CA 1
ATOM 602 C C . VAL A 1 86 ? 1.280 -3.352 8.617 1.00 98.06 86 VAL A C 1
ATOM 604 O O . VAL A 1 86 ? 1.026 -2.472 7.794 1.00 98.06 86 VAL A O 1
ATOM 607 N N . VAL A 1 87 ? 2.444 -4.005 8.628 1.00 98.38 87 VAL A N 1
ATOM 608 C CA . VAL A 1 87 ? 3.498 -3.810 7.625 1.00 98.38 87 VAL A CA 1
ATOM 609 C C . VAL A 1 87 ? 3.899 -5.157 7.038 1.00 98.38 87 VAL A C 1
ATOM 611 O O . VAL A 1 87 ? 4.298 -6.066 7.761 1.00 98.38 87 VAL A O 1
ATOM 614 N N . TYR A 1 88 ? 3.830 -5.266 5.713 1.00 98.50 88 TYR A N 1
ATOM 615 C CA . TYR A 1 88 ? 4.350 -6.409 4.966 1.00 98.50 88 TYR A CA 1
ATOM 616 C C . TYR A 1 88 ? 5.700 -6.062 4.345 1.00 98.50 88 TYR A C 1
ATOM 618 O O . TYR A 1 88 ? 5.799 -5.098 3.584 1.00 98.50 88 TYR A O 1
ATOM 626 N N . GLU A 1 89 ? 6.717 -6.883 4.597 1.00 97.88 89 GLU A N 1
ATOM 627 C CA . GLU A 1 89 ? 8.015 -6.811 3.926 1.00 97.88 89 GLU A CA 1
ATOM 628 C C . GLU A 1 89 ? 8.196 -8.016 3.003 1.00 97.88 89 GLU A C 1
ATOM 630 O O . GLU A 1 89 ? 8.052 -9.163 3.423 1.00 97.88 89 GLU A O 1
ATOM 635 N N . MET A 1 90 ? 8.515 -7.763 1.736 1.00 97.12 90 MET A N 1
ATOM 636 C CA . MET A 1 90 ? 8.796 -8.808 0.753 1.00 97.12 90 MET A CA 1
ATOM 637 C C . MET A 1 90 ? 9.911 -8.355 -0.184 1.00 97.12 90 MET A C 1
ATOM 639 O O . MET A 1 90 ? 10.090 -7.158 -0.433 1.00 97.12 90 MET A O 1
ATOM 643 N N . GLU A 1 91 ? 10.665 -9.314 -0.722 1.00 95.75 91 GLU A N 1
ATOM 644 C CA . GLU A 1 91 ? 11.665 -9.035 -1.753 1.00 95.75 91 GLU A CA 1
ATOM 645 C C . GLU A 1 91 ? 10.990 -8.426 -2.989 1.00 95.75 91 GLU A C 1
ATOM 647 O O . GLU A 1 91 ? 9.914 -8.860 -3.404 1.00 95.75 91 GLU A O 1
ATOM 652 N N . ALA A 1 92 ? 11.616 -7.405 -3.578 1.00 91.12 92 ALA A N 1
ATOM 653 C CA . ALA A 1 92 ? 11.145 -6.794 -4.811 1.00 91.12 92 ALA A CA 1
ATOM 654 C C . ALA A 1 92 ? 12.106 -6.940 -5.979 1.00 91.12 92 ALA A C 1
ATOM 656 O O . ALA A 1 92 ? 11.737 -7.510 -7.004 1.00 91.12 92 ALA A O 1
ATOM 657 N N . GLU A 1 93 ? 13.311 -6.394 -5.869 1.00 87.31 93 GLU A N 1
ATOM 658 C CA . GLU A 1 93 ? 14.274 -6.380 -6.969 1.00 87.31 93 GLU A CA 1
ATOM 659 C C . GLU A 1 93 ? 15.674 -6.563 -6.422 1.00 87.31 93 GLU A C 1
ATOM 661 O O . GLU A 1 93 ? 16.036 -5.903 -5.456 1.00 87.31 93 GLU A O 1
ATOM 666 N N . ALA A 1 94 ? 16.475 -7.414 -7.064 1.00 87.81 94 ALA A N 1
ATOM 667 C CA . ALA A 1 94 ? 17.894 -7.565 -6.751 1.00 87.81 94 ALA A CA 1
ATOM 668 C C . ALA A 1 94 ? 18.187 -7.758 -5.245 1.00 87.81 94 ALA A C 1
ATOM 670 O O . ALA A 1 94 ? 19.158 -7.203 -4.738 1.00 87.81 94 ALA A O 1
ATOM 671 N N . ARG A 1 95 ? 17.364 -8.554 -4.538 1.00 89.25 95 ARG A N 1
ATOM 672 C CA . ARG A 1 95 ? 17.453 -8.793 -3.082 1.00 89.25 95 ARG A CA 1
ATOM 673 C C . ARG A 1 95 ? 17.177 -7.575 -2.196 1.00 89.25 95 ARG A C 1
ATOM 675 O O . ARG A 1 95 ? 17.538 -7.572 -1.024 1.00 89.25 95 ARG A O 1
ATOM 682 N N . ILE A 1 96 ? 16.524 -6.557 -2.742 1.00 92.88 96 ILE A N 1
ATOM 683 C CA . ILE A 1 96 ? 16.067 -5.374 -2.017 1.00 92.88 96 ILE A CA 1
ATOM 684 C C . ILE A 1 96 ? 14.575 -5.536 -1.759 1.00 92.88 96 ILE A C 1
ATOM 686 O O . ILE A 1 96 ? 13.795 -5.799 -2.684 1.00 92.88 96 ILE A O 1
ATOM 690 N N . THR A 1 97 ? 14.184 -5.398 -0.498 1.00 97.06 97 THR A N 1
ATOM 691 C CA . THR A 1 97 ? 12.790 -5.480 -0.071 1.00 97.06 97 THR A CA 1
ATOM 692 C C . THR A 1 97 ? 12.072 -4.146 -0.251 1.00 97.06 97 THR A C 1
ATOM 694 O O . THR A 1 97 ? 12.679 -3.102 -0.497 1.00 97.06 97 THR A O 1
ATOM 697 N N . ARG A 1 98 ? 10.746 -4.182 -0.160 1.00 97.62 98 ARG A N 1
ATOM 698 C CA . ARG A 1 98 ? 9.902 -2.996 0.022 1.00 97.62 98 ARG A CA 1
ATOM 699 C C . ARG A 1 98 ? 8.951 -3.244 1.174 1.00 97.62 98 ARG A C 1
ATOM 701 O O . ARG A 1 98 ? 8.752 -4.388 1.586 1.00 97.62 98 ARG A O 1
ATOM 708 N N . PHE A 1 99 ? 8.320 -2.182 1.639 1.00 98.56 99 PHE A N 1
ATOM 709 C CA . PHE A 1 99 ? 7.214 -2.295 2.570 1.00 98.56 99 PHE A CA 1
ATOM 710 C C . PHE A 1 99 ? 5.887 -2.031 1.863 1.00 98.56 99 PHE A C 1
ATOM 712 O O . PHE A 1 99 ? 5.814 -1.245 0.918 1.00 98.56 99 PHE A O 1
ATOM 719 N N . MET A 1 100 ? 4.833 -2.679 2.347 1.00 98.69 100 MET A N 1
ATOM 720 C CA . MET A 1 100 ? 3.460 -2.230 2.162 1.00 98.69 100 MET A CA 1
ATOM 721 C C . MET A 1 100 ? 2.854 -2.017 3.541 1.00 98.69 100 MET A C 1
ATOM 723 O O . MET A 1 100 ? 2.730 -2.965 4.317 1.00 98.69 100 MET A O 1
ATOM 727 N N . ALA A 1 101 ? 2.529 -0.766 3.839 1.00 98.56 101 ALA A N 1
ATOM 728 C CA . ALA A 1 101 ? 1.988 -0.335 5.116 1.00 98.56 101 ALA A CA 1
ATOM 729 C C . ALA A 1 101 ? 0.472 -0.151 5.003 1.00 98.56 101 ALA A C 1
ATOM 731 O O . ALA A 1 101 ? 0.009 0.514 4.077 1.00 98.56 101 ALA A O 1
ATOM 732 N N . LEU A 1 102 ? -0.283 -0.752 5.923 1.00 98.38 102 LEU A N 1
ATOM 733 C CA . LEU A 1 102 ? -1.735 -0.619 6.011 1.00 98.38 102 LEU A CA 1
ATOM 734 C C . LEU A 1 102 ? -2.128 0.373 7.106 1.00 98.38 102 LEU A C 1
ATOM 736 O O . LEU A 1 102 ? -1.660 0.271 8.244 1.00 98.38 102 LEU A O 1
ATOM 740 N N . PHE A 1 103 ? -3.033 1.282 6.757 1.00 97.69 103 PHE A N 1
ATOM 741 C CA . PHE A 1 103 ? -3.594 2.305 7.638 1.00 97.69 103 PHE A CA 1
ATOM 742 C C . PHE A 1 103 ? -5.125 2.239 7.615 1.00 97.69 103 PHE A C 1
ATOM 744 O O . PHE A 1 103 ? -5.702 1.919 6.575 1.00 97.69 103 PHE A O 1
ATOM 751 N N . ALA A 1 104 ? -5.776 2.535 8.744 1.00 95.31 104 ALA A N 1
ATOM 752 C CA . ALA A 1 104 ? -7.236 2.546 8.865 1.00 95.31 104 ALA A CA 1
ATOM 753 C C . ALA A 1 104 ? -7.737 3.732 9.708 1.00 95.31 104 ALA A C 1
ATOM 755 O O . ALA A 1 104 ? -8.280 4.674 9.130 1.00 95.31 104 ALA A O 1
ATOM 756 N N . GLY A 1 105 ? -7.555 3.688 11.034 1.00 91.81 105 GLY A N 1
ATOM 757 C CA . GLY A 1 105 ? -7.979 4.715 11.990 1.00 91.81 105 GLY A CA 1
ATOM 758 C C . GLY A 1 105 ? -7.073 5.943 11.997 1.00 91.81 105 GLY A C 1
ATOM 759 O O . GLY A 1 105 ? -7.142 6.760 11.084 1.00 91.81 105 GLY A O 1
ATOM 760 N N . ASP A 1 106 ? -6.215 6.076 13.010 1.00 87.81 106 ASP A N 1
ATOM 761 C CA . ASP A 1 106 ? -5.300 7.217 13.164 1.00 87.81 106 ASP A CA 1
ATOM 762 C C . ASP A 1 106 ? -4.178 7.196 12.112 1.00 87.81 106 ASP A C 1
ATOM 764 O O . ASP A 1 106 ? -3.058 6.734 12.349 1.00 87.81 106 ASP A O 1
ATOM 768 N N . GLN A 1 107 ? -4.487 7.684 10.910 1.00 90.75 107 GLN A N 1
ATOM 769 C CA . GLN A 1 107 ? -3.544 7.725 9.795 1.00 90.75 107 GLN A CA 1
ATOM 770 C C . GLN A 1 107 ? -2.554 8.893 9.958 1.00 90.75 107 GLN A C 1
ATOM 772 O O . GLN A 1 107 ? -2.955 10.004 10.318 1.00 90.75 107 GLN A O 1
ATOM 777 N N . PRO A 1 108 ? -1.256 8.693 9.669 1.00 92.69 108 PRO A N 1
ATOM 778 C CA . PRO A 1 108 ? -0.290 9.786 9.647 1.00 92.69 108 PRO A CA 1
ATOM 779 C C . PRO A 1 108 ? -0.583 10.754 8.493 1.00 92.69 108 PRO A C 1
ATOM 781 O O . PRO A 1 108 ? -1.042 10.349 7.428 1.00 92.69 108 PRO A O 1
ATOM 784 N N . SER A 1 109 ? -0.230 12.030 8.665 1.00 93.44 109 SER A N 1
ATOM 785 C CA . SER A 1 109 ? -0.404 13.047 7.617 1.00 93.44 109 SER A CA 1
ATOM 786 C C . SER A 1 109 ? 0.507 12.849 6.403 1.00 93.44 109 SER A C 1
ATOM 788 O O . SER A 1 109 ? 0.205 13.343 5.323 1.00 93.44 109 SER A O 1
ATOM 790 N N . VAL A 1 110 ? 1.641 12.161 6.573 1.00 95.50 110 VAL A N 1
ATOM 791 C CA . VAL A 1 110 ? 2.626 11.915 5.513 1.00 95.50 110 VAL A CA 1
ATOM 792 C C . VAL A 1 110 ? 3.182 10.501 5.649 1.00 95.50 110 VAL A C 1
ATOM 794 O O . VAL A 1 110 ? 3.579 10.089 6.742 1.00 95.50 110 VAL A O 1
ATOM 797 N N . VAL A 1 111 ? 3.272 9.782 4.526 1.00 97.56 111 VAL A N 1
ATOM 798 C CA . VAL A 1 111 ? 3.893 8.453 4.428 1.00 97.56 111 VAL A CA 1
ATOM 799 C C . VAL A 1 111 ? 4.862 8.421 3.253 1.00 97.56 111 VAL A C 1
ATOM 801 O O . VAL A 1 111 ? 4.527 8.856 2.155 1.00 97.56 111 VAL A O 1
ATOM 804 N N . GLY A 1 112 ? 6.061 7.875 3.457 1.00 96.94 112 GLY A N 1
ATOM 805 C CA . GLY A 1 112 ? 6.998 7.659 2.358 1.00 96.94 112 GLY A CA 1
ATOM 806 C C . GLY A 1 112 ? 8.436 7.359 2.793 1.00 96.94 112 GLY A C 1
ATOM 807 O O . GLY A 1 112 ? 8.693 7.192 3.987 1.00 96.94 112 GLY A O 1
ATOM 808 N N . PRO A 1 113 ? 9.387 7.306 1.841 1.00 97.50 113 PRO A N 1
ATOM 809 C CA . PRO A 1 113 ? 9.193 7.544 0.404 1.00 97.50 113 PRO A CA 1
ATOM 810 C C . PRO A 1 113 ? 8.293 6.493 -0.258 1.00 97.50 113 PRO A C 1
ATOM 812 O O . PRO A 1 113 ? 8.430 5.304 0.025 1.00 97.50 113 PRO A O 1
ATOM 815 N N . VAL A 1 114 ? 7.363 6.917 -1.120 1.00 97.56 114 VAL A N 1
ATOM 816 C CA . VAL A 1 114 ? 6.445 5.993 -1.809 1.00 97.56 114 VAL A CA 1
AT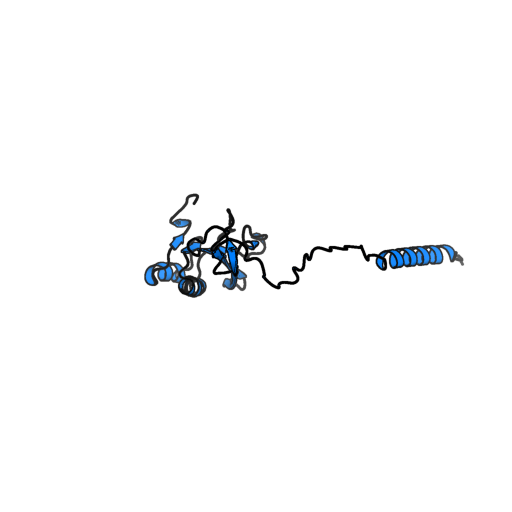OM 817 C C . VAL A 1 114 ? 7.182 5.290 -2.954 1.00 97.56 114 VAL A C 1
ATOM 819 O O . VAL A 1 114 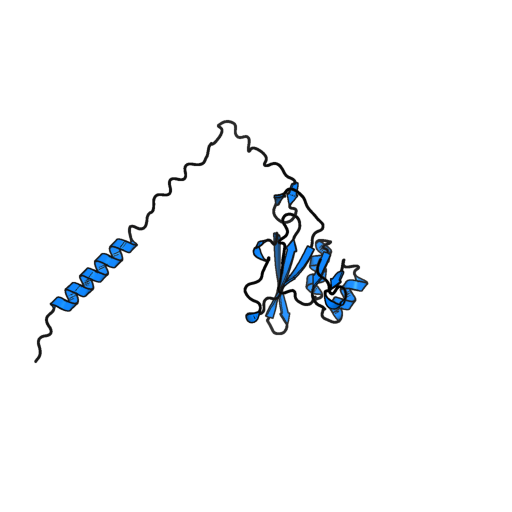? 8.026 5.880 -3.628 1.00 97.56 114 VAL A O 1
ATOM 822 N N . ARG A 1 115 ? 6.887 4.006 -3.180 1.00 96.44 115 ARG A N 1
ATOM 823 C CA . ARG A 1 115 ? 7.562 3.176 -4.191 1.00 96.44 115 ARG A CA 1
ATOM 824 C C . ARG A 1 115 ? 6.556 2.503 -5.127 1.00 96.44 115 ARG A C 1
ATOM 826 O O . ARG A 1 115 ? 5.361 2.435 -4.881 1.00 96.44 115 ARG A O 1
ATOM 833 N N . SER A 1 116 ? 7.057 1.975 -6.233 1.00 96.56 116 SER A N 1
ATOM 834 C CA . SER A 1 116 ? 6.292 1.263 -7.248 1.00 96.56 116 SER A CA 1
ATOM 835 C C . SER A 1 116 ? 5.609 -0.014 -6.760 1.00 96.56 116 SER A C 1
ATOM 837 O O . SER A 1 116 ? 6.160 -0.778 -5.961 1.00 96.56 116 SER A O 1
ATOM 839 N N . ALA A 1 117 ? 4.481 -0.313 -7.393 1.00 97.38 117 ALA A N 1
ATOM 840 C CA . ALA A 1 117 ? 3.671 -1.507 -7.208 1.00 97.38 117 ALA A CA 1
ATOM 841 C C . ALA A 1 117 ? 4.345 -2.803 -7.686 1.00 97.38 117 ALA A C 1
ATOM 843 O O . ALA A 1 117 ? 5.025 -2.819 -8.720 1.00 97.38 117 ALA A O 1
ATOM 844 N N . ARG A 1 118 ? 4.102 -3.926 -6.998 1.00 97.50 118 ARG A N 1
ATOM 845 C CA . ARG A 1 118 ? 4.454 -5.285 -7.461 1.00 97.50 118 ARG A CA 1
ATOM 846 C C . ARG A 1 118 ? 3.282 -6.243 -7.236 1.00 97.50 118 ARG A C 1
ATOM 848 O O . ARG A 1 118 ? 2.574 -6.134 -6.242 1.00 97.50 118 ARG A O 1
ATOM 855 N N . SER A 1 119 ? 3.094 -7.195 -8.150 1.00 96.06 119 SER A N 1
ATOM 856 C CA . SER A 1 119 ? 1.869 -8.004 -8.247 1.00 96.06 119 SER A CA 1
ATOM 857 C C . SER A 1 119 ? 1.514 -8.817 -7.001 1.00 96.06 119 SER A C 1
ATOM 859 O O . SER A 1 119 ? 0.340 -9.057 -6.751 1.00 96.06 119 SER A O 1
ATOM 861 N N . TYR A 1 120 ? 2.498 -9.254 -6.219 1.00 96.38 120 TYR A N 1
ATOM 862 C CA . TYR A 1 120 ? 2.252 -10.020 -4.994 1.00 96.38 120 TYR A CA 1
ATOM 863 C C . TYR A 1 120 ? 1.745 -9.133 -3.842 1.00 96.38 120 TYR A C 1
ATOM 865 O O . TYR A 1 120 ? 0.913 -9.590 -3.067 1.00 96.38 120 TYR A O 1
ATOM 873 N N . TYR A 1 121 ? 2.112 -7.846 -3.784 1.00 98.19 121 TYR A N 1
ATOM 874 C CA . TYR A 1 121 ? 1.467 -6.897 -2.862 1.00 98.19 121 TYR A CA 1
ATOM 875 C C . TYR A 1 121 ? 0.008 -6.625 -3.237 1.00 98.19 121 TYR A C 1
ATOM 877 O O . TYR A 1 121 ? -0.817 -6.438 -2.351 1.00 98.19 121 TYR A O 1
ATOM 885 N N . LEU A 1 122 ? -0.340 -6.660 -4.529 1.00 98.06 122 LEU A N 1
ATOM 886 C CA . LEU A 1 122 ? -1.727 -6.473 -4.976 1.00 98.06 122 LEU A CA 1
ATOM 887 C C . LEU A 1 122 ? -2.661 -7.583 -4.480 1.00 98.06 122 LEU A C 1
ATOM 889 O O . LEU A 1 122 ? -3.836 -7.324 -4.246 1.00 98.06 122 LEU A O 1
ATOM 893 N N . GLN A 1 123 ? -2.153 -8.808 -4.308 1.00 97.44 123 GLN A N 1
ATOM 894 C CA . GLN A 1 123 ? -2.944 -9.908 -3.746 1.00 97.44 123 GLN A CA 1
ATOM 895 C C . GLN A 1 123 ? -3.317 -9.615 -2.290 1.00 97.44 123 GLN A C 1
ATOM 897 O O . GLN A 1 123 ? -4.481 -9.735 -1.926 1.00 97.44 123 GLN A O 1
ATOM 902 N N . ILE A 1 124 ? -2.347 -9.147 -1.500 1.00 98.00 124 ILE A N 1
ATOM 903 C CA . ILE A 1 124 ? -2.563 -8.759 -0.104 1.00 98.00 124 ILE A CA 1
ATOM 904 C C . ILE A 1 124 ? -3.484 -7.536 -0.037 1.00 98.00 124 ILE A C 1
ATOM 906 O O . ILE A 1 124 ? -4.461 -7.533 0.697 1.00 98.00 124 ILE A O 1
ATOM 910 N N . CYS A 1 125 ? -3.239 -6.507 -0.849 1.00 98.19 125 CYS A N 1
ATOM 911 C CA . CYS A 1 125 ? -4.111 -5.334 -0.916 1.00 98.19 125 CYS A CA 1
ATOM 912 C C . CYS A 1 125 ? -5.572 -5.714 -1.216 1.00 98.19 125 CYS A C 1
ATOM 914 O O . CYS A 1 125 ? -6.485 -5.161 -0.606 1.00 98.19 125 CYS A O 1
ATOM 916 N N . LYS A 1 126 ? -5.786 -6.696 -2.101 1.00 97.12 126 LYS A N 1
ATOM 917 C CA . LYS A 1 126 ? -7.112 -7.231 -2.417 1.00 97.12 126 LYS A CA 1
ATOM 918 C C . LYS A 1 126 ? -7.741 -8.000 -1.257 1.00 97.12 126 LYS A C 1
ATOM 920 O O . LYS A 1 126 ? -8.946 -7.888 -1.069 1.00 97.12 126 LYS A O 1
ATOM 925 N N . GLU A 1 127 ? -6.954 -8.756 -0.495 1.00 96.88 127 GLU A N 1
ATOM 926 C CA . GLU A 1 127 ? -7.422 -9.446 0.716 1.00 96.88 127 GLU A CA 1
ATOM 927 C C . GLU A 1 127 ? -7.995 -8.460 1.742 1.00 96.88 127 GLU A C 1
ATOM 929 O O . GLU A 1 127 ? -9.038 -8.723 2.334 1.00 96.88 127 GLU A O 1
ATOM 934 N N . TRP A 1 128 ? -7.369 -7.290 1.874 1.00 97.44 128 TRP A N 1
ATOM 935 C CA . TRP A 1 128 ? -7.819 -6.217 2.764 1.00 97.44 128 TRP A CA 1
ATOM 936 C C . TRP A 1 128 ? -8.879 -5.282 2.160 1.00 97.44 128 TRP A C 1
ATOM 938 O O . TRP A 1 128 ? -9.326 -4.366 2.845 1.00 97.44 128 TRP A O 1
ATOM 948 N N . ASP A 1 129 ? -9.253 -5.459 0.887 1.00 97.06 129 ASP A N 1
ATOM 949 C CA . ASP A 1 129 ? -10.076 -4.508 0.116 1.00 97.06 129 ASP A CA 1
ATOM 950 C C . ASP A 1 129 ? -9.588 -3.039 0.232 1.00 97.06 129 ASP A C 1
ATOM 952 O O . ASP A 1 129 ? -10.369 -2.079 0.268 1.00 97.06 129 ASP A O 1
ATOM 956 N N . ALA A 1 130 ? -8.266 -2.855 0.308 1.00 98.00 130 ALA A N 1
ATOM 957 C CA . ALA A 1 130 ? -7.640 -1.565 0.580 1.00 98.00 130 ALA A CA 1
ATOM 958 C C . ALA A 1 130 ? -7.499 -0.690 -0.678 1.00 98.00 130 ALA A C 1
ATOM 960 O O . ALA A 1 130 ? -7.377 -1.177 -1.804 1.00 98.00 130 ALA A O 1
ATOM 961 N N . VAL A 1 131 ? -7.466 0.627 -0.476 1.00 97.81 131 VAL A N 1
ATOM 962 C CA . VAL A 1 131 ? -7.015 1.602 -1.475 1.00 97.81 131 VAL A CA 1
ATOM 963 C C . VAL A 1 131 ? -5.498 1.511 -1.609 1.00 97.81 131 VAL A C 1
ATOM 965 O O . VAL A 1 131 ? -4.797 1.510 -0.605 1.00 97.81 131 VAL A O 1
ATOM 968 N N . TYR A 1 132 ? -4.975 1.418 -2.826 1.00 98.19 132 TYR A N 1
ATOM 969 C CA . TYR A 1 132 ? -3.582 1.079 -3.096 1.00 98.19 132 TYR A CA 1
ATOM 970 C C . TYR A 1 132 ? -2.786 2.284 -3.599 1.00 98.19 132 TYR A C 1
ATOM 972 O O . TYR A 1 132 ? -2.938 2.691 -4.748 1.00 98.19 132 TYR A O 1
ATOM 980 N N . ALA A 1 133 ? -1.920 2.835 -2.750 1.00 97.81 133 ALA A N 1
ATOM 981 C CA . ALA A 1 133 ? -1.088 3.995 -3.055 1.00 97.81 133 ALA A CA 1
ATOM 982 C C . ALA A 1 133 ? 0.339 3.594 -3.457 1.00 97.81 133 ALA A C 1
ATOM 984 O O . ALA A 1 133 ? 1.020 2.854 -2.736 1.00 97.81 133 ALA A O 1
ATOM 985 N N . HIS A 1 134 ? 0.806 4.084 -4.608 1.00 97.69 134 HIS A N 1
ATOM 986 C CA . HIS A 1 134 ? 2.132 3.770 -5.148 1.00 97.69 134 HIS A CA 1
ATOM 987 C C . HIS A 1 134 ? 2.621 4.780 -6.203 1.00 97.69 134 HIS A C 1
ATOM 989 O O . HIS A 1 134 ? 1.886 5.664 -6.634 1.00 97.69 134 HIS A O 1
ATOM 995 N N . VAL A 1 135 ? 3.867 4.599 -6.668 1.00 96.00 135 VAL A N 1
ATOM 996 C CA . VAL A 1 135 ? 4.468 5.386 -7.768 1.00 96.00 135 VAL A CA 1
ATOM 997 C C . VAL A 1 135 ? 4.868 4.474 -8.929 1.00 96.00 135 VAL A C 1
ATOM 999 O O . VAL A 1 135 ? 5.938 3.841 -8.926 1.00 96.00 135 VAL A O 1
ATOM 1002 N N . GLY A 1 136 ? 3.980 4.338 -9.914 1.00 95.31 136 GLY A N 1
ATOM 1003 C CA . GLY A 1 136 ? 4.122 3.397 -11.025 1.00 95.31 136 GLY A CA 1
ATOM 1004 C C . GLY A 1 136 ? 4.220 1.935 -10.575 1.00 95.31 136 GLY A C 1
ATOM 1005 O O . GLY A 1 136 ? 3.912 1.575 -9.442 1.00 95.31 136 GLY A O 1
ATOM 1006 N N . GLY A 1 137 ? 4.685 1.040 -11.446 1.00 95.50 137 GLY A N 1
ATOM 1007 C CA . GLY A 1 137 ? 4.686 -0.396 -11.151 1.00 95.50 137 GLY A CA 1
ATOM 1008 C C . GLY A 1 137 ? 5.471 -1.226 -12.157 1.00 95.50 137 GLY A C 1
ATOM 1009 O O . GLY A 1 137 ? 5.928 -0.720 -13.180 1.00 95.50 137 GLY A O 1
ATOM 1010 N N . SER A 1 138 ? 5.645 -2.519 -11.870 1.00 95.25 138 SER A N 1
ATOM 1011 C CA . SER A 1 138 ? 6.036 -3.467 -12.921 1.00 95.25 138 SER A CA 1
ATOM 1012 C C . SER A 1 138 ? 4.900 -3.586 -13.940 1.00 95.25 138 SER A C 1
ATOM 1014 O O . SER A 1 138 ? 3.743 -3.334 -13.603 1.00 95.25 138 SER A O 1
ATOM 1016 N N . LYS A 1 139 ? 5.210 -3.997 -15.176 1.00 95.06 139 LYS A N 1
ATOM 1017 C CA . LYS A 1 139 ? 4.193 -4.175 -16.228 1.00 95.06 139 LYS A CA 1
ATOM 1018 C C . LYS A 1 139 ? 3.031 -5.052 -15.751 1.00 95.06 139 LYS A C 1
ATOM 1020 O O . LYS A 1 139 ? 1.875 -4.666 -15.896 1.00 95.06 139 LYS A O 1
ATOM 1025 N N . ASP A 1 140 ? 3.358 -6.166 -15.102 1.00 96.31 140 ASP A N 1
ATOM 1026 C CA . ASP A 1 140 ? 2.360 -7.085 -14.556 1.00 96.31 140 ASP A CA 1
ATOM 1027 C C . ASP A 1 140 ? 1.527 -6.432 -13.451 1.00 96.31 140 ASP A C 1
ATOM 1029 O O . ASP A 1 140 ? 0.314 -6.596 -13.440 1.00 96.31 140 ASP A O 1
ATOM 1033 N N . ALA A 1 141 ? 2.138 -5.652 -12.553 1.00 96.69 141 ALA A N 1
ATOM 1034 C CA . ALA A 1 141 ? 1.402 -4.985 -11.481 1.00 96.69 141 ALA A CA 1
ATOM 1035 C C . ALA A 1 141 ? 0.406 -3.960 -12.040 1.00 96.69 141 ALA A C 1
ATOM 1037 O O . ALA A 1 141 ? -0.758 -3.975 -11.661 1.00 96.69 141 ALA A O 1
ATOM 1038 N N . VAL A 1 142 ? 0.830 -3.129 -12.997 1.00 95.06 142 VAL A N 1
ATOM 1039 C CA . VAL A 1 142 ? -0.046 -2.130 -13.637 1.00 95.06 142 VAL A CA 1
ATOM 1040 C C . VAL A 1 142 ? -1.204 -2.800 -14.389 1.00 95.06 142 VAL A C 1
ATOM 1042 O O . VAL A 1 142 ? -2.340 -2.335 -14.317 1.00 95.06 142 VAL A O 1
ATOM 1045 N N . SER A 1 143 ? -0.941 -3.921 -15.067 1.00 96.31 143 SER A N 1
ATOM 1046 C CA . SER A 1 143 ? -1.979 -4.733 -15.720 1.00 96.31 143 SER A CA 1
ATOM 1047 C C . SER A 1 143 ? -2.945 -5.367 -14.706 1.00 96.31 143 SER A C 1
ATOM 1049 O O . SER A 1 143 ? -4.163 -5.400 -14.907 1.00 96.31 143 SER A O 1
ATOM 1051 N N . ASN A 1 144 ? -2.416 -5.858 -13.586 1.00 97.81 144 ASN A N 1
ATOM 1052 C CA . ASN A 1 144 ? -3.193 -6.502 -12.532 1.00 97.81 144 ASN A CA 1
ATOM 1053 C C . ASN A 1 144 ? -4.071 -5.513 -11.763 1.00 97.81 144 ASN A C 1
ATOM 1055 O O . ASN A 1 144 ? -5.206 -5.851 -11.459 1.00 97.81 144 ASN A O 1
ATOM 1059 N N . ILE A 1 145 ? -3.610 -4.282 -11.521 1.00 97.00 145 ILE A N 1
ATOM 1060 C CA . ILE A 1 145 ? -4.424 -3.224 -10.898 1.00 97.00 145 ILE A CA 1
ATOM 1061 C C . ILE A 1 145 ? -5.747 -3.048 -11.652 1.00 97.00 145 ILE A C 1
ATOM 1063 O O . ILE A 1 145 ? -6.820 -3.099 -11.052 1.00 97.00 145 ILE A O 1
ATOM 1067 N N . GLN A 1 146 ? -5.674 -2.932 -12.981 1.00 93.56 146 GLN A N 1
ATOM 1068 C CA . GLN A 1 146 ? -6.852 -2.755 -13.832 1.00 93.56 146 GLN A CA 1
ATOM 1069 C C . GLN A 1 146 ? -7.712 -4.018 -13.896 1.00 93.56 146 GLN A C 1
ATOM 1071 O O . GLN A 1 146 ? -8.923 -3.961 -13.696 1.00 93.56 146 GLN A O 1
ATOM 1076 N N . SER A 1 147 ? -7.096 -5.170 -14.170 1.00 97.12 147 SER A N 1
ATOM 1077 C CA . SER A 1 147 ? -7.839 -6.419 -14.373 1.00 97.12 147 SER A CA 1
ATOM 1078 C C . SER A 1 147 ? -8.449 -6.988 -13.091 1.00 97.12 147 SER A C 1
ATOM 1080 O O . SER A 1 147 ? -9.455 -7.690 -13.157 1.00 97.12 147 SER A O 1
ATOM 1082 N N . TRP A 1 148 ? -7.872 -6.700 -11.922 1.00 97.00 148 TRP A N 1
ATOM 1083 C CA . TRP A 1 148 ? -8.359 -7.207 -10.636 1.00 97.00 148 TRP A CA 1
ATOM 1084 C C . TRP A 1 148 ? -9.309 -6.247 -9.923 1.00 97.00 148 TRP A C 1
ATOM 1086 O O . TRP A 1 148 ? -9.849 -6.643 -8.885 1.00 97.00 148 TRP A O 1
ATOM 1096 N N . GLY A 1 149 ? -9.513 -5.043 -10.471 1.00 95.81 149 GLY A N 1
ATOM 1097 C CA . GLY A 1 149 ? -10.368 -4.007 -9.895 1.00 95.81 149 GLY A CA 1
ATOM 1098 C C . GLY A 1 149 ? -9.803 -3.407 -8.609 1.00 95.81 149 GLY A C 1
ATOM 1099 O O . GLY A 1 149 ? -10.558 -3.174 -7.671 1.00 95.81 149 GLY A O 1
ATOM 1100 N N . ILE A 1 150 ? -8.483 -3.210 -8.537 1.00 97.19 150 ILE A N 1
ATOM 1101 C CA . ILE A 1 150 ? -7.839 -2.585 -7.373 1.00 97.19 150 ILE A CA 1
ATOM 1102 C C . ILE A 1 150 ? -8.195 -1.094 -7.336 1.00 97.19 150 ILE A C 1
ATOM 1104 O O . ILE A 1 150 ? -8.173 -0.416 -8.365 1.00 97.19 150 ILE A O 1
ATOM 1108 N N . LYS A 1 151 ? -8.513 -0.583 -6.142 1.00 96.69 151 LYS A N 1
ATOM 1109 C CA . LYS A 1 151 ? -8.759 0.842 -5.881 1.00 96.69 151 LYS A CA 1
ATOM 1110 C C . LYS A 1 151 ? -7.424 1.599 -5.975 1.00 96.69 151 LYS A C 1
ATOM 1112 O O . LYS A 1 151 ? -6.655 1.597 -5.023 1.00 96.69 151 LYS A O 1
ATOM 1117 N N . ASP A 1 152 ? -7.129 2.170 -7.138 1.00 95.75 152 ASP A N 1
ATOM 1118 C CA . ASP A 1 152 ? -5.797 2.658 -7.534 1.00 95.75 152 ASP A CA 1
ATOM 1119 C C . ASP A 1 152 ? -5.529 4.126 -7.146 1.00 95.75 152 ASP A C 1
ATOM 1121 O O . ASP A 1 152 ? -6.312 5.010 -7.498 1.00 95.75 152 ASP A O 1
ATOM 1125 N N . LEU A 1 153 ? -4.397 4.392 -6.487 1.00 95.00 153 LEU A N 1
ATOM 1126 C CA . LEU A 1 153 ? -3.824 5.722 -6.252 1.00 95.00 153 LEU A CA 1
ATOM 1127 C C . LEU A 1 153 ? -2.362 5.754 -6.743 1.00 95.00 153 LEU A C 1
ATOM 1129 O O . LEU A 1 153 ? -1.418 5.594 -5.970 1.00 95.00 153 LEU A O 1
ATOM 1133 N N . ASP A 1 154 ? -2.176 5.976 -8.045 1.00 94.12 154 ASP A N 1
ATOM 1134 C CA . ASP A 1 154 ? -0.856 6.052 -8.689 1.00 94.12 154 ASP A CA 1
ATOM 1135 C C . ASP A 1 154 ? -0.412 7.503 -8.906 1.00 94.12 154 ASP A C 1
ATOM 1137 O O . ASP A 1 154 ? -1.009 8.202 -9.726 1.00 94.12 154 ASP A O 1
ATOM 1141 N N . GLU A 1 155 ? 0.672 7.943 -8.263 1.00 89.12 155 GLU A N 1
ATOM 1142 C CA . GLU A 1 155 ? 1.211 9.310 -8.405 1.00 89.12 155 GLU A CA 1
ATOM 1143 C C . GLU A 1 155 ? 1.412 9.726 -9.877 1.00 89.12 155 GLU A C 1
ATOM 1145 O O . GLU A 1 155 ? 1.131 10.866 -10.243 1.00 89.12 155 GLU A O 1
ATOM 1150 N N . PHE A 1 156 ? 1.811 8.811 -10.773 1.00 84.81 156 PHE A N 1
ATOM 1151 C CA . PHE A 1 156 ? 1.988 9.152 -12.193 1.00 84.81 156 PHE A CA 1
ATOM 1152 C C . PHE A 1 156 ? 0.685 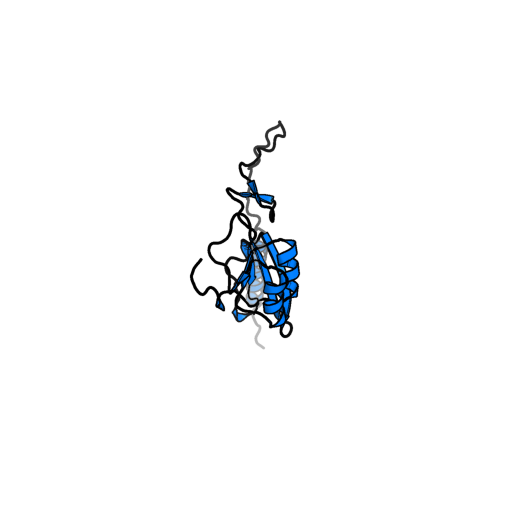9.493 -12.923 1.00 84.81 156 PHE A C 1
ATOM 1154 O O . PHE A 1 156 ? 0.712 10.173 -13.950 1.00 84.81 156 PHE A O 1
ATOM 1161 N N . ARG A 1 157 ? -0.451 9.006 -12.424 1.00 76.19 157 ARG A N 1
ATOM 1162 C CA . ARG A 1 157 ? -1.787 9.296 -12.963 1.00 76.19 157 ARG A CA 1
ATOM 1163 C C . ARG A 1 157 ? -2.470 10.444 -12.220 1.00 76.19 157 ARG A C 1
ATOM 1165 O O . ARG A 1 157 ? -3.312 11.121 -12.801 1.00 76.19 157 ARG A O 1
ATOM 1172 N N . ASN A 1 158 ? -2.063 10.658 -10.974 1.00 66.50 158 ASN A N 1
ATOM 1173 C CA . ASN A 1 158 ? -2.743 11.427 -9.941 1.00 66.50 158 ASN A CA 1
ATOM 1174 C C . ASN A 1 158 ? -1.758 12.435 -9.295 1.00 66.50 158 ASN A C 1
ATOM 1176 O O . ASN A 1 158 ? -1.637 12.512 -8.083 1.00 66.50 158 ASN A O 1
ATOM 1180 N N . GLY A 1 159 ? -0.976 13.172 -10.090 1.00 49.62 159 GLY A N 1
ATOM 1181 C CA . GLY A 1 159 ? 0.155 13.985 -9.601 1.00 49.62 159 GLY A CA 1
ATOM 1182 C C . GLY A 1 159 ? -0.208 15.287 -8.863 1.00 49.62 159 GLY A C 1
ATOM 1183 O O . GLY A 1 159 ? 0.167 16.363 -9.329 1.00 49.62 159 GLY A O 1
ATOM 1184 N N . GLY A 1 160 ? -0.923 15.207 -7.736 1.00 54.03 160 GLY A N 1
ATOM 1185 C CA . GLY A 1 160 ? -1.235 16.321 -6.827 1.00 54.03 160 GLY A CA 1
ATOM 1186 C C . GLY A 1 160 ? -1.227 15.899 -5.349 1.00 54.03 160 GLY A C 1
ATOM 1187 O O . GLY A 1 160 ? -1.155 14.712 -5.047 1.00 54.03 160 GLY A O 1
ATOM 1188 N N . GLU A 1 161 ? -1.267 16.868 -4.428 1.00 53.53 161 GLU A N 1
ATOM 1189 C CA . GLU A 1 161 ? -1.411 16.603 -2.985 1.00 53.53 161 GLU A CA 1
ATOM 1190 C C . GLU A 1 161 ? -2.851 16.138 -2.675 1.00 53.53 161 GLU A C 1
ATOM 1192 O O . GLU A 1 161 ? -3.805 16.708 -3.217 1.00 53.53 161 GLU A O 1
ATOM 1197 N N . TYR A 1 162 ? -2.995 15.106 -1.833 1.00 53.06 162 TYR A N 1
ATOM 1198 C CA . TYR A 1 162 ? -4.269 14.522 -1.381 1.00 53.06 162 TYR A CA 1
ATOM 1199 C C . TYR A 1 162 ? -4.448 14.698 0.121 1.00 53.06 162 TYR A C 1
ATOM 1201 O O . TYR A 1 162 ? -3.448 14.486 0.842 1.00 53.06 162 TYR A O 1
#

pLDDT: mean 84.56, std 17.57, range [42.69, 98.69]

Foldseek 3Di:
DDDDDCVVVVVVVVVVVVVVVVVVPPPDDDPPPDDPPDPPPDPPDDDADQAPLARDGAPDWDFKAWFKAADPPVFPPWPQQVQFSDWDWDQDPPRGIIIIGIDTGPGDPDTYPTAADDQVVVVVCVVSLHQYAHAHYDPVRVVCCVVVVHNYHYCVVVVDRD

Sequence (162 aa):
MVKIRDGASYLLIACLAVLLTIMLCGCGLNDSQDSTADPNGQIAEEPGIDDPLTGRKVDTVGSLVAVMVDNLDAARPQTGLGGAGVVYEMEAEARITRFMALFAGDQPSVVGPVRSARSYYLQICKEWDAVYAHVGGSKDAVSNIQSWGIKDLDEFRNGGEY

Radius of gyration: 27.03 Å; chains: 1; bounding box: 83×27×60 Å